Protein AF-A9VVV6-F1 (afdb_monomer_lite)

pLDDT: mean 77.46, std 13.7, range [46.09, 91.88]

Secondary structure (DSSP, 8-state):
-PPPHHHHHHTT-S--EEE-HHHHHHHHHHHHHH---HHHHHHHHHT-GGGTTTEEE-TTTTTSSS--

Organism: Bacillus mycoides (strain KBAB4) (NCBI:txid315730)

Foldseek 3Di:
DDDDQCCCQVQLQQFQKRFDPVLVVQLVVCCVVVVDDSNVSSVVSVVDPVCVVGMDGRPQCRRRSDRD

Structure (mmCIF, N/CA/C/O backbone):
data_AF-A9VVV6-F1
#
_entry.id   AF-A9VVV6-F1
#
loop_
_atom_site.group_PDB
_atom_site.id
_atom_site.type_symbol
_atom_site.label_atom_id
_atom_site.label_alt_id
_atom_site.label_comp_id
_atom_site.label_asym_id
_atom_site.label_entity_id
_atom_site.label_seq_id
_atom_site.pdbx_PDB_ins_code
_atom_site.Cartn_x
_atom_site.Cartn_y
_atom_site.Cartn_z
_atom_site.occupancy
_atom_site.B_iso_or_equiv
_atom_site.auth_seq_id
_atom_site.auth_comp_id
_atom_site.auth_asym_id
_atom_site.auth_atom_id
_atom_site.pdbx_PDB_model_num
ATOM 1 N N . MET A 1 1 ? -2.161 -13.913 -6.774 1.00 46.09 1 MET A N 1
ATOM 2 C CA . MET A 1 1 ? -3.413 -13.209 -6.431 1.00 46.09 1 MET A CA 1
ATOM 3 C C . MET A 1 1 ? -3.053 -12.158 -5.407 1.00 46.09 1 MET A C 1
ATOM 5 O O . MET A 1 1 ? -2.499 -12.529 -4.378 1.00 46.09 1 MET A O 1
ATOM 9 N N . LEU A 1 2 ? -3.268 -10.886 -5.736 1.00 50.53 2 LEU A N 1
ATOM 10 C CA . LEU A 1 2 ? -3.120 -9.795 -4.777 1.00 50.53 2 LEU A CA 1
ATOM 11 C C . LEU A 1 2 ? -4.273 -9.879 -3.758 1.00 50.53 2 LEU A C 1
ATOM 13 O O . LEU A 1 2 ? -5.383 -10.249 -4.155 1.00 50.53 2 LEU A O 1
ATOM 17 N N . PRO A 1 3 ? -4.018 -9.631 -2.463 1.00 54.94 3 PRO A N 1
ATOM 18 C CA . PRO A 1 3 ? -5.059 -9.637 -1.438 1.00 54.94 3 PRO A CA 1
ATOM 19 C C . PRO A 1 3 ? -6.110 -8.560 -1.724 1.00 54.94 3 PRO A C 1
ATOM 21 O O . PRO A 1 3 ? -5.800 -7.501 -2.269 1.00 54.94 3 PRO A O 1
ATOM 24 N N . SER A 1 4 ? -7.360 -8.831 -1.355 1.00 61.69 4 SER A N 1
ATOM 25 C CA . SER A 1 4 ? -8.435 -7.845 -1.474 1.00 61.69 4 SER A CA 1
ATOM 26 C C . SER A 1 4 ? -8.242 -6.668 -0.507 1.00 61.69 4 SER A C 1
ATOM 28 O O . SER A 1 4 ? -7.531 -6.758 0.496 1.00 61.69 4 SER A O 1
ATOM 30 N N . ARG A 1 5 ? -8.904 -5.544 -0.804 1.00 57.16 5 ARG A N 1
ATOM 31 C CA . ARG A 1 5 ? -8.819 -4.298 -0.022 1.00 57.16 5 ARG A CA 1
ATOM 32 C C . ARG A 1 5 ? -9.206 -4.505 1.450 1.00 57.16 5 ARG A C 1
ATOM 34 O O . ARG A 1 5 ? -8.515 -4.007 2.334 1.00 57.16 5 ARG A O 1
ATOM 41 N N . GLU A 1 6 ? -10.240 -5.310 1.700 1.00 56.31 6 GLU A N 1
ATOM 42 C CA . GLU A 1 6 ? -10.640 -5.737 3.048 1.00 56.31 6 GLU A CA 1
ATOM 43 C C . GLU A 1 6 ? -9.578 -6.633 3.702 1.00 56.31 6 GLU A C 1
ATOM 45 O O . GLU A 1 6 ? -9.223 -6.406 4.854 1.00 56.31 6 GLU A O 1
ATOM 50 N N . GLU A 1 7 ? -8.968 -7.576 2.975 1.00 57.66 7 GLU A N 1
ATOM 51 C CA . GLU A 1 7 ? -7.921 -8.453 3.528 1.00 57.66 7 GLU A CA 1
ATOM 52 C C . GLU A 1 7 ? -6.636 -7.707 3.926 1.00 57.66 7 GLU A C 1
ATOM 54 O O . GLU A 1 7 ? -5.969 -8.103 4.890 1.00 57.66 7 GLU A O 1
ATOM 59 N N . CYS A 1 8 ? -6.292 -6.618 3.230 1.00 57.75 8 CYS A N 1
ATOM 60 C CA . CYS A 1 8 ? -5.165 -5.755 3.597 1.00 57.75 8 CYS A CA 1
ATOM 61 C C . CYS A 1 8 ? -5.355 -5.110 4.982 1.00 57.75 8 CYS A C 1
ATOM 63 O O . CYS A 1 8 ? -4.384 -5.001 5.743 1.00 57.75 8 CYS A O 1
ATOM 65 N N . CYS A 1 9 ? -6.593 -4.739 5.335 1.00 59.00 9 CYS A N 1
ATOM 66 C CA . CYS A 1 9 ? -6.923 -4.100 6.611 1.00 59.00 9 CYS A CA 1
ATOM 67 C C . CYS A 1 9 ? -7.322 -5.113 7.703 1.00 59.00 9 CYS A C 1
ATOM 69 O O . CYS A 1 9 ? -6.801 -5.031 8.818 1.00 59.00 9 CYS A O 1
ATOM 71 N N . GLU A 1 10 ? -8.146 -6.123 7.403 1.00 55.09 10 GLU A N 1
ATOM 72 C CA . GLU A 1 10 ? -8.636 -7.111 8.381 1.00 55.09 10 GLU A CA 1
ATOM 73 C C . GLU A 1 10 ? -7.519 -7.958 9.001 1.00 55.09 10 GLU A C 1
ATOM 75 O O . GLU A 1 10 ? -7.578 -8.299 10.183 1.00 55.09 10 GLU A O 1
ATOM 80 N N . LYS A 1 11 ? -6.460 -8.262 8.240 1.00 54.94 11 LYS A N 1
ATOM 81 C CA . LYS A 1 11 ? -5.325 -9.048 8.751 1.00 54.94 11 LYS A CA 1
ATOM 82 C C . LYS A 1 11 ? -4.146 -8.213 9.215 1.00 54.94 11 LYS A C 1
ATOM 84 O O . LYS A 1 11 ? -3.201 -8.793 9.742 1.00 54.94 11 LYS A O 1
ATOM 89 N N . CYS A 1 12 ? -4.188 -6.886 9.043 1.00 62.81 12 CYS A N 1
ATOM 90 C CA . CYS A 1 12 ? -3.043 -6.010 9.302 1.00 62.81 12 CYS A CA 1
ATOM 91 C C . CYS A 1 12 ? -1.765 -6.655 8.757 1.00 62.81 12 CYS A C 1
ATOM 93 O O . CYS A 1 12 ? -0.830 -6.920 9.504 1.00 62.81 12 CYS A O 1
ATOM 95 N N . ASN A 1 13 ? -1.783 -7.016 7.472 1.00 60.94 13 ASN A N 1
ATOM 96 C CA . ASN A 1 13 ? -0.824 -7.937 6.854 1.00 60.94 13 ASN A CA 1
ATOM 97 C C . ASN A 1 13 ? 0.563 -7.280 6.625 1.00 60.94 13 ASN A C 1
ATOM 99 O O . ASN A 1 13 ? 1.198 -7.494 5.599 1.00 60.94 13 ASN A O 1
ATOM 103 N N . GLY A 1 14 ? 0.993 -6.405 7.542 1.00 63.44 14 GLY A N 1
ATOM 104 C CA . GLY A 1 14 ? 2.219 -5.611 7.497 1.00 63.44 14 GLY A CA 1
ATOM 105 C C . GLY A 1 14 ? 2.045 -4.166 7.011 1.00 63.44 14 GLY A C 1
ATOM 106 O O . GLY A 1 14 ? 2.808 -3.304 7.430 1.00 63.44 14 GLY A O 1
ATOM 107 N N . TYR A 1 15 ? 1.035 -3.865 6.186 1.00 74.38 15 TYR A N 1
ATOM 108 C CA . TYR A 1 15 ? 0.935 -2.564 5.486 1.00 74.38 15 TYR A CA 1
ATOM 109 C C . TYR A 1 15 ? 0.248 -1.462 6.290 1.00 74.38 15 TYR A C 1
ATOM 111 O O . TYR A 1 15 ? 0.669 -0.301 6.302 1.00 74.38 15 TYR A O 1
ATOM 119 N N . GLY A 1 16 ? -0.840 -1.843 6.955 1.00 76.06 16 GLY A N 1
ATOM 120 C CA . GLY A 1 16 ? -1.652 -0.961 7.780 1.00 76.06 16 GLY A CA 1
ATOM 121 C C . GLY A 1 16 ? -2.373 0.160 7.047 1.00 76.06 16 GLY A C 1
ATOM 122 O O . GLY A 1 16 ? -2.841 1.086 7.700 1.00 76.06 16 GLY A O 1
ATOM 123 N N . ILE A 1 17 ? -2.475 0.077 5.726 1.00 78.50 17 ILE A N 1
ATOM 124 C CA . ILE A 1 17 ? -3.107 1.081 4.875 1.00 78.50 17 ILE A CA 1
ATOM 125 C C . ILE A 1 17 ? -4.087 0.410 3.911 1.00 78.50 17 ILE A C 1
ATOM 127 O O . ILE A 1 17 ? -3.881 -0.731 3.499 1.00 78.50 17 ILE A O 1
ATOM 131 N N . GLU A 1 18 ? -5.146 1.129 3.568 1.00 79.25 18 GLU A N 1
ATOM 132 C CA . GLU A 1 18 ? -6.054 0.838 2.463 1.00 79.25 18 GLU A CA 1
ATOM 133 C C . GLU A 1 18 ? -5.761 1.839 1.349 1.00 79.25 18 GLU A C 1
ATOM 135 O O . GLU A 1 18 ? -5.756 3.043 1.600 1.00 79.25 18 GLU A O 1
ATOM 140 N N . TRP A 1 19 ? -5.532 1.376 0.123 1.00 82.94 19 TRP A N 1
ATOM 141 C CA . TRP A 1 19 ? -5.120 2.247 -0.980 1.00 82.94 19 TRP A CA 1
ATOM 142 C C . TRP A 1 19 ? -5.993 2.100 -2.223 1.00 82.94 19 TRP A C 1
ATOM 144 O O . TRP A 1 19 ? -6.813 1.185 -2.301 1.00 82.94 19 TRP A O 1
ATOM 154 N N . ASN A 1 20 ? -5.907 3.068 -3.136 1.00 83.75 20 ASN A N 1
ATOM 155 C CA . ASN A 1 20 ? -6.668 3.126 -4.387 1.00 83.75 20 ASN A CA 1
ATOM 156 C C . ASN A 1 20 ? -5.864 2.568 -5.585 1.00 83.75 20 ASN A C 1
ATOM 158 O O . ASN A 1 20 ? -4.692 2.223 -5.456 1.00 83.75 20 ASN A O 1
ATOM 162 N N . ASP A 1 21 ? -6.478 2.532 -6.770 1.00 87.38 21 ASP A N 1
ATOM 163 C CA . ASP A 1 21 ? -5.846 2.011 -7.993 1.00 87.38 21 ASP A CA 1
ATOM 164 C C . ASP A 1 21 ? -4.579 2.783 -8.421 1.00 87.38 21 ASP A C 1
ATOM 166 O O . ASP A 1 21 ? -3.737 2.245 -9.141 1.00 87.38 21 ASP A O 1
ATOM 170 N N . VAL A 1 22 ? -4.435 4.052 -8.020 1.00 89.62 22 VAL A N 1
ATOM 171 C CA . VAL A 1 22 ? -3.245 4.868 -8.320 1.00 89.62 22 VAL A CA 1
ATOM 172 C C . VAL A 1 22 ? -2.058 4.367 -7.507 1.00 89.62 22 VAL A C 1
ATOM 174 O O . VAL A 1 22 ? -0.996 4.100 -8.070 1.00 89.62 22 VAL A O 1
ATOM 177 N N . PHE A 1 23 ? -2.255 4.183 -6.201 1.00 90.00 23 PHE A N 1
ATOM 178 C CA . PHE A 1 23 ? -1.244 3.614 -5.317 1.00 90.00 23 PHE A CA 1
ATOM 179 C C . PHE A 1 23 ? -0.873 2.190 -5.744 1.00 90.00 23 PHE A C 1
ATOM 181 O O . PHE A 1 23 ? 0.304 1.842 -5.770 1.00 90.00 23 PHE A O 1
ATOM 188 N N . ASP A 1 24 ? -1.867 1.388 -6.133 1.00 88.25 24 ASP A N 1
ATOM 189 C CA . ASP A 1 24 ? -1.670 0.004 -6.570 1.00 88.25 24 ASP A CA 1
ATOM 190 C C . ASP A 1 24 ? -0.750 -0.075 -7.799 1.00 88.25 24 ASP A C 1
ATOM 192 O O . ASP A 1 24 ? 0.276 -0.753 -7.784 1.00 88.25 24 ASP A O 1
ATOM 196 N N . ARG A 1 25 ? -1.021 0.745 -8.824 1.00 90.56 25 ARG A N 1
ATOM 197 C CA . ARG A 1 25 ? -0.153 0.853 -10.009 1.00 90.56 25 ARG A CA 1
ATOM 198 C C . ARG A 1 25 ? 1.252 1.340 -9.680 1.00 90.56 25 ARG A C 1
ATOM 200 O O . ARG A 1 25 ? 2.207 0.939 -10.348 1.00 90.56 25 ARG A O 1
ATOM 207 N N . ALA A 1 26 ? 1.392 2.230 -8.701 1.00 90.88 26 ALA A N 1
ATOM 208 C CA . ALA A 1 26 ? 2.700 2.699 -8.264 1.00 90.88 26 ALA A CA 1
ATOM 209 C C . ALA A 1 26 ? 3.497 1.569 -7.597 1.00 90.88 26 ALA A C 1
ATOM 211 O O . ALA A 1 26 ? 4.685 1.423 -7.884 1.00 90.88 26 ALA A O 1
ATOM 212 N N . VAL A 1 27 ? 2.847 0.743 -6.770 1.00 89.75 27 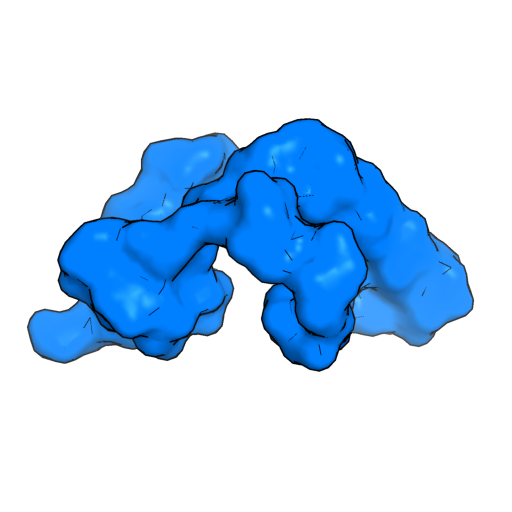VAL A N 1
ATOM 213 C CA . VAL A 1 27 ? 3.456 -0.447 -6.157 1.00 89.75 27 VAL A CA 1
ATOM 214 C C . VAL A 1 27 ? 3.896 -1.438 -7.230 1.00 89.75 27 VAL A C 1
ATOM 216 O O . VAL A 1 27 ? 5.067 -1.815 -7.232 1.00 89.75 27 VAL A O 1
ATOM 219 N N . ASP A 1 28 ? 3.023 -1.775 -8.183 1.00 91.00 28 ASP A N 1
ATOM 220 C CA . ASP A 1 28 ? 3.358 -2.670 -9.302 1.00 91.00 28 ASP A CA 1
ATOM 221 C C . ASP A 1 28 ? 4.542 -2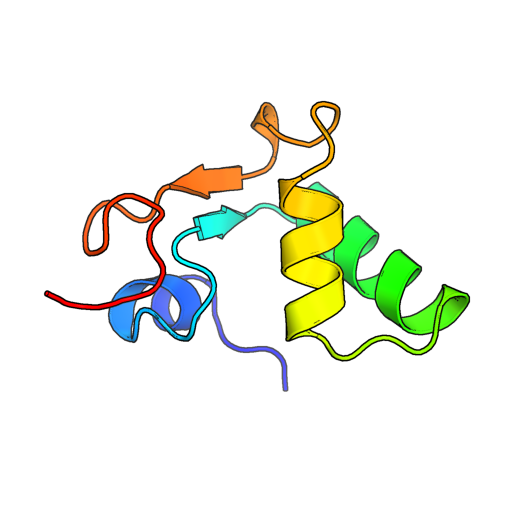.134 -10.116 1.00 91.00 28 ASP A C 1
ATOM 223 O O . ASP A 1 28 ? 5.507 -2.850 -10.382 1.00 91.00 28 ASP A O 1
ATOM 227 N N . THR A 1 29 ? 4.532 -0.836 -10.436 1.00 91.81 29 THR A N 1
ATOM 228 C CA . THR A 1 29 ? 5.637 -0.194 -11.162 1.00 91.81 29 THR A CA 1
ATOM 229 C C . THR A 1 29 ? 6.946 -0.300 -10.384 1.00 91.81 29 THR A C 1
ATOM 231 O O . THR A 1 29 ? 7.988 -0.601 -10.966 1.00 91.81 29 THR A O 1
ATOM 234 N N . VAL A 1 30 ? 6.928 -0.051 -9.072 1.00 90.56 30 VAL A N 1
ATOM 235 C CA . VAL A 1 30 ? 8.116 -0.152 -8.212 1.00 90.56 30 VAL A CA 1
ATOM 236 C C . VAL A 1 30 ? 8.613 -1.596 -8.130 1.00 90.56 30 VAL A C 1
ATOM 238 O O . VAL A 1 30 ? 9.820 -1.818 -8.227 1.00 90.56 30 VAL A O 1
ATOM 241 N N . MET A 1 31 ? 7.714 -2.573 -8.012 1.00 91.81 31 MET A N 1
ATOM 242 C CA . MET A 1 31 ? 8.076 -3.990 -8.025 1.00 91.81 31 MET A CA 1
ATOM 243 C C . MET A 1 31 ? 8.747 -4.393 -9.336 1.00 91.81 31 MET A C 1
ATOM 245 O O . MET A 1 31 ? 9.827 -4.977 -9.302 1.00 91.81 31 MET A O 1
ATOM 249 N N . ASP A 1 32 ? 8.158 -4.033 -10.475 1.00 90.62 32 ASP A N 1
ATOM 250 C CA . ASP A 1 32 ? 8.679 -4.402 -11.794 1.00 90.62 32 ASP A CA 1
ATOM 251 C C . ASP A 1 32 ? 10.001 -3.695 -12.115 1.00 90.62 32 ASP A C 1
ATOM 253 O O . ASP A 1 32 ? 10.911 -4.288 -12.694 1.00 90.62 32 ASP A O 1
ATOM 257 N N . THR A 1 33 ? 10.135 -2.424 -11.729 1.00 91.88 33 THR A N 1
ATOM 258 C CA . THR A 1 33 ? 11.336 -1.629 -12.038 1.00 91.88 33 THR A CA 1
ATOM 259 C C . THR A 1 33 ? 12.508 -1.921 -11.111 1.00 91.88 33 THR A C 1
ATOM 261 O O . THR A 1 33 ? 13.654 -1.881 -11.557 1.00 91.88 33 THR A O 1
ATOM 264 N N . GLN A 1 34 ? 12.248 -2.189 -9.830 1.00 89.94 34 GLN A N 1
ATOM 265 C CA . GLN A 1 34 ? 13.293 -2.348 -8.813 1.00 89.94 34 GLN A CA 1
ATOM 266 C C . GLN A 1 34 ? 13.459 -3.800 -8.349 1.00 89.94 34 GLN A C 1
ATOM 268 O O . GLN A 1 34 ? 14.380 -4.090 -7.588 1.00 89.94 34 GLN A O 1
ATOM 273 N N . GLY A 1 35 ? 12.600 -4.721 -8.800 1.00 87.81 35 GLY A N 1
ATOM 274 C CA . GLY A 1 35 ? 12.624 -6.126 -8.382 1.00 87.81 35 GLY A CA 1
ATOM 275 C C . GLY A 1 35 ? 12.355 -6.310 -6.887 1.00 87.81 35 GLY A C 1
ATOM 276 O O . GLY A 1 35 ? 12.807 -7.291 -6.295 1.00 87.81 35 GLY A O 1
ATOM 277 N N . LEU A 1 36 ? 11.685 -5.341 -6.259 1.00 86.56 36 LEU A N 1
ATOM 278 C CA . LEU A 1 36 ? 11.421 -5.347 -4.826 1.00 86.56 36 LEU A CA 1
ATOM 279 C C . LEU A 1 36 ? 10.322 -6.341 -4.471 1.00 86.56 36 LEU A C 1
ATOM 281 O O . LEU A 1 36 ? 9.428 -6.640 -5.265 1.00 86.56 36 LEU A O 1
ATOM 285 N N . SER A 1 37 ? 10.365 -6.822 -3.228 1.00 86.56 37 SER A N 1
ATOM 286 C CA . SER A 1 37 ? 9.223 -7.540 -2.680 1.00 86.56 37 SER A CA 1
ATOM 287 C C . SER A 1 37 ? 8.008 -6.610 -2.645 1.00 86.56 37 SER A C 1
ATOM 289 O O . SER A 1 37 ? 8.149 -5.397 -2.474 1.00 86.56 37 SER A O 1
ATOM 291 N N . PHE A 1 38 ? 6.805 -7.177 -2.752 1.00 84.25 38 PHE A N 1
ATOM 292 C CA . PHE A 1 38 ? 5.564 -6.407 -2.620 1.00 84.25 38 PHE A CA 1
ATOM 293 C C . PHE A 1 38 ? 5.558 -5.572 -1.330 1.00 84.25 38 PHE A C 1
ATOM 295 O O . PHE A 1 38 ? 5.104 -4.432 -1.325 1.00 84.25 38 PHE A O 1
ATOM 302 N N . TYR A 1 39 ? 6.154 -6.090 -0.250 1.00 82.69 39 TYR A N 1
ATOM 303 C CA . TYR A 1 39 ? 6.207 -5.367 1.010 1.00 82.69 39 TYR A CA 1
ATOM 304 C C . TYR A 1 39 ? 7.126 -4.146 1.000 1.00 82.69 39 TYR A C 1
ATOM 306 O O . TYR A 1 39 ? 6.762 -3.083 1.513 1.00 82.69 39 TYR A O 1
ATOM 314 N N . ASP A 1 40 ? 8.304 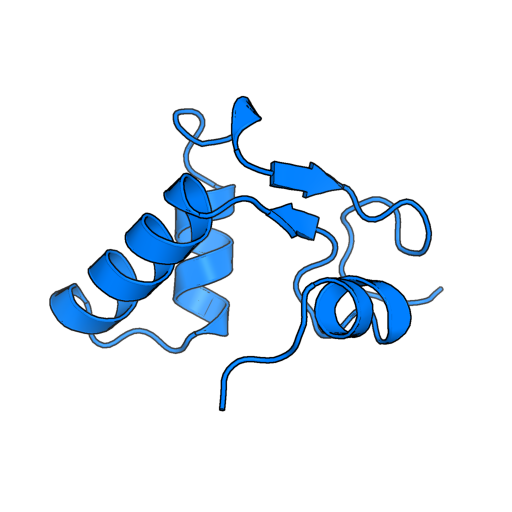-4.280 0.400 1.00 86.19 40 ASP A N 1
ATOM 315 C CA . ASP A 1 40 ? 9.251 -3.172 0.286 1.00 86.19 40 ASP A CA 1
ATOM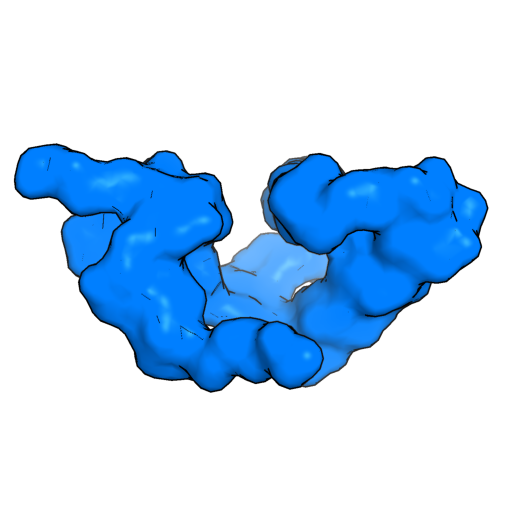 316 C C . ASP A 1 40 ? 8.733 -2.112 -0.689 1.00 86.19 40 ASP A C 1
ATOM 318 O O . ASP A 1 40 ? 8.827 -0.917 -0.405 1.00 86.19 40 ASP A O 1
ATOM 322 N N . ALA A 1 41 ? 8.090 -2.542 -1.779 1.00 89.69 41 ALA A N 1
ATOM 323 C CA . ALA A 1 41 ? 7.447 -1.650 -2.734 1.00 89.69 41 ALA A CA 1
ATOM 324 C C . ALA A 1 41 ? 6.330 -0.821 -2.077 1.00 89.69 41 ALA A C 1
ATOM 326 O O . ALA A 1 41 ? 6.326 0.404 -2.207 1.00 89.69 41 ALA A O 1
ATOM 327 N N . VAL A 1 42 ? 5.441 -1.445 -1.293 1.00 87.19 42 VAL A N 1
ATOM 328 C CA . VAL A 1 42 ? 4.390 -0.722 -0.553 1.00 87.19 42 VAL A CA 1
ATOM 329 C C . VAL A 1 42 ? 4.989 0.300 0.413 1.00 87.19 42 VAL A C 1
ATOM 331 O O . VAL A 1 42 ? 4.530 1.439 0.449 1.00 87.19 42 VAL A O 1
ATOM 334 N N . ASN A 1 43 ? 6.031 -0.053 1.172 1.00 86.50 43 ASN A N 1
ATOM 335 C CA . ASN A 1 43 ? 6.662 0.894 2.099 1.00 86.50 43 ASN A CA 1
ATOM 336 C C . ASN A 1 43 ? 7.361 2.053 1.382 1.00 86.50 43 ASN A C 1
ATOM 338 O O . ASN A 1 43 ? 7.328 3.181 1.872 1.00 86.50 43 ASN A O 1
ATOM 342 N N . GLN A 1 44 ? 7.957 1.801 0.219 1.00 89.69 44 GLN A N 1
ATOM 343 C CA . GLN A 1 44 ? 8.581 2.842 -0.587 1.00 89.69 44 GLN A CA 1
ATOM 344 C C . GLN A 1 44 ? 7.551 3.814 -1.168 1.00 89.69 44 GLN A C 1
ATOM 346 O O . GLN A 1 44 ? 7.754 5.026 -1.090 1.00 89.69 44 GLN A O 1
ATOM 351 N N . VAL A 1 45 ? 6.437 3.309 -1.705 1.00 90.06 45 VAL A N 1
ATOM 352 C CA . VAL A 1 45 ? 5.345 4.152 -2.223 1.00 90.06 45 VAL A CA 1
ATOM 353 C C . VAL A 1 45 ? 4.666 4.910 -1.079 1.00 90.06 45 VAL A C 1
ATOM 355 O O . VAL A 1 45 ? 4.455 6.112 -1.193 1.00 90.06 45 VAL A O 1
ATOM 358 N N . LYS A 1 46 ? 4.429 4.259 0.068 1.00 86.19 46 LYS A N 1
ATOM 359 C CA . LYS A 1 46 ? 3.903 4.895 1.291 1.00 86.19 46 LYS A CA 1
ATOM 360 C C . LYS A 1 46 ? 4.826 5.997 1.821 1.00 86.19 46 LYS A C 1
ATOM 362 O O . LYS A 1 46 ? 4.351 6.999 2.344 1.00 86.19 46 LYS A O 1
ATOM 367 N N . GLY A 1 47 ? 6.142 5.822 1.688 1.00 86.00 47 GLY A N 1
ATOM 368 C CA . GLY A 1 47 ? 7.146 6.823 2.051 1.00 86.00 47 GLY A CA 1
ATOM 369 C C . GLY A 1 47 ? 7.226 8.013 1.088 1.00 86.00 47 GLY A C 1
ATOM 370 O O . GLY A 1 47 ? 7.907 8.993 1.391 1.00 86.00 47 GLY A O 1
ATOM 371 N N . ASN A 1 48 ? 6.545 7.951 -0.057 1.00 88.81 48 ASN A N 1
ATOM 372 C CA . ASN A 1 48 ? 6.509 9.022 -1.039 1.00 88.81 48 ASN A CA 1
ATOM 373 C C . ASN A 1 48 ? 5.265 9.897 -0.828 1.00 88.81 48 ASN A C 1
ATOM 375 O O . ASN A 1 48 ? 4.128 9.459 -0.997 1.00 88.81 48 ASN A O 1
ATOM 379 N N . SER A 1 49 ? 5.493 11.172 -0.504 1.00 87.75 49 SER A N 1
ATOM 380 C CA . SER A 1 49 ? 4.430 12.131 -0.200 1.00 87.75 49 SER A CA 1
ATOM 381 C C . SER A 1 49 ? 3.461 12.381 -1.355 1.00 87.75 49 SER A C 1
ATOM 383 O O . SER A 1 49 ? 2.336 12.804 -1.097 1.00 87.75 49 SER A O 1
ATOM 385 N N . SER A 1 50 ? 3.853 12.096 -2.603 1.00 90.31 50 SER A N 1
ATOM 386 C CA . SER A 1 50 ? 2.972 12.204 -3.771 1.00 90.31 50 SER A CA 1
ATOM 387 C C . SER A 1 50 ? 1.764 11.273 -3.712 1.00 90.31 50 SER A C 1
ATOM 389 O O . SER A 1 50 ? 0.776 11.572 -4.367 1.00 90.31 50 SER A O 1
ATOM 391 N N . TYR A 1 51 ? 1.826 10.193 -2.928 1.00 87.31 51 TYR A N 1
ATOM 392 C CA . TYR A 1 51 ? 0.754 9.200 -2.826 1.00 87.31 51 TYR A CA 1
ATOM 393 C C . TYR A 1 51 ? 0.005 9.251 -1.491 1.00 87.31 51 TYR A C 1
ATOM 395 O O . TYR A 1 51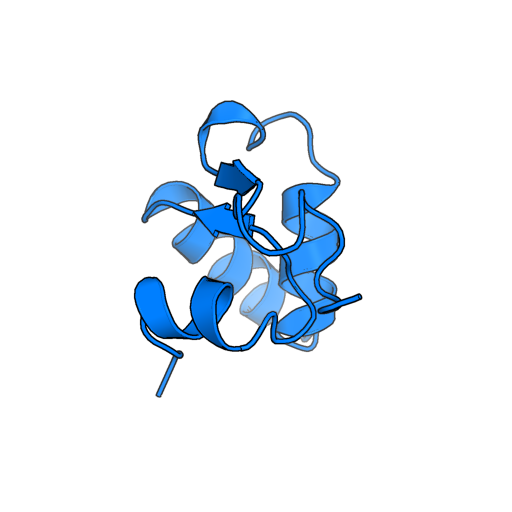 ? -0.815 8.383 -1.217 1.00 87.31 51 TYR A O 1
ATOM 403 N N . ASN A 1 52 ? 0.251 10.260 -0.646 1.00 85.75 52 ASN A N 1
ATOM 404 C CA . ASN A 1 52 ? -0.413 10.386 0.660 1.00 85.75 52 ASN A CA 1
ATOM 405 C C . ASN A 1 52 ? -1.940 10.536 0.567 1.00 85.75 52 ASN A C 1
ATOM 407 O O . ASN A 1 52 ? -2.632 10.241 1.534 1.00 85.75 52 ASN A O 1
ATOM 411 N N . GLU A 1 53 ? -2.459 11.004 -0.569 1.00 87.88 53 GLU A N 1
ATOM 412 C CA . GLU A 1 53 ? -3.903 11.103 -0.826 1.00 87.88 53 GLU A CA 1
ATOM 413 C C . GLU A 1 53 ? -4.481 9.816 -1.441 1.00 87.88 53 GLU A C 1
ATOM 415 O O . GLU A 1 53 ? -5.697 9.630 -1.477 1.00 87.88 53 GLU A O 1
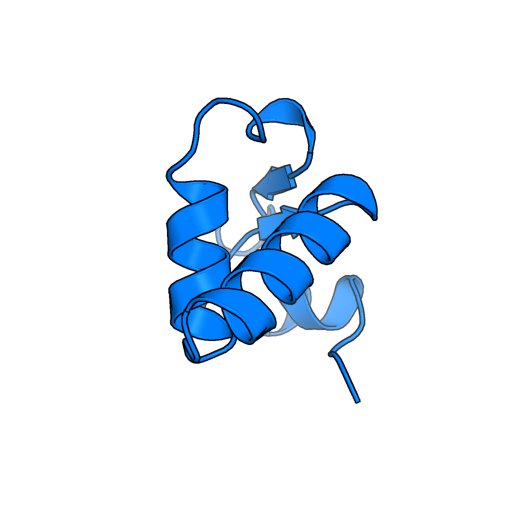ATOM 420 N N . ASP A 1 54 ? -3.612 8.908 -1.892 1.00 88.31 54 ASP A N 1
ATOM 421 C CA . ASP A 1 54 ? -3.973 7.671 -2.585 1.00 88.31 54 ASP A CA 1
ATOM 422 C C . ASP A 1 54 ? -4.061 6.455 -1.651 1.00 88.31 54 ASP A C 1
ATOM 424 O O . ASP A 1 54 ? -4.463 5.362 -2.065 1.00 88.31 54 ASP A O 1
ATOM 428 N N . TYR A 1 55 ? -3.736 6.646 -0.372 1.00 86.19 55 TYR A N 1
ATOM 429 C CA . TYR A 1 55 ? -3.976 5.674 0.683 1.00 86.19 55 TYR A CA 1
ATOM 430 C C . TYR A 1 55 ? -4.561 6.322 1.936 1.00 86.19 55 TYR A C 1
ATOM 432 O O . TYR A 1 55 ? -4.458 7.518 2.181 1.00 86.19 55 TYR A O 1
ATOM 440 N N . THR A 1 56 ? -5.173 5.486 2.761 1.00 83.38 56 THR A N 1
ATOM 441 C CA . THR A 1 56 ? -5.702 5.846 4.072 1.00 83.38 56 THR A CA 1
ATOM 442 C C . THR A 1 56 ? -5.227 4.831 5.089 1.00 83.38 56 THR A C 1
ATOM 444 O O . THR A 1 56 ? -5.144 3.638 4.801 1.00 83.38 56 THR A O 1
ATOM 447 N N . ASP A 1 57 ? -4.918 5.289 6.295 1.00 81.38 57 ASP A N 1
ATOM 448 C CA . ASP A 1 57 ? -4.559 4.384 7.377 1.00 81.38 57 ASP A CA 1
ATOM 449 C C . ASP A 1 57 ? -5.745 3.483 7.733 1.00 81.38 57 ASP A C 1
ATOM 451 O O . ASP A 1 57 ? -6.853 3.948 8.016 1.00 81.38 57 ASP A O 1
ATOM 455 N N . CYS A 1 58 ? -5.493 2.176 7.775 1.00 77.62 58 CYS A N 1
ATOM 456 C CA . CYS A 1 58 ? -6.472 1.201 8.231 1.00 77.62 58 CYS A CA 1
ATOM 457 C C . CYS A 1 58 ? -6.843 1.527 9.684 1.00 77.62 58 CYS A C 1
ATOM 459 O O . CYS A 1 58 ? -5.982 1.548 10.569 1.00 77.62 58 CYS A O 1
ATOM 461 N N . LYS A 1 59 ? -8.132 1.771 9.951 1.00 73.50 59 LYS A N 1
ATOM 462 C CA . LYS A 1 59 ? -8.619 2.181 11.284 1.00 73.50 59 LYS A CA 1
ATOM 463 C C . LYS A 1 59 ? -8.327 1.139 12.368 1.00 73.50 59 LYS A C 1
ATOM 465 O O . LYS A 1 59 ? -8.132 1.510 13.524 1.00 73.50 59 LYS A O 1
ATOM 470 N N . THR A 1 60 ? -8.254 -0.135 11.986 1.00 71.62 60 THR A N 1
ATOM 471 C CA . THR A 1 60 ? -8.032 -1.274 12.886 1.00 71.62 60 THR A CA 1
ATOM 472 C C . THR A 1 60 ? -6.612 -1.289 13.460 1.00 71.62 60 THR A C 1
ATOM 474 O O . THR A 1 60 ? -6.450 -1.356 14.676 1.00 71.62 60 THR A O 1
ATOM 477 N N . CYS A 1 61 ? -5.575 -1.118 12.630 1.00 71.81 61 CYS A N 1
ATOM 478 C CA . CYS A 1 61 ? -4.177 -1.032 13.093 1.00 71.81 61 CYS A CA 1
ATOM 479 C C . CYS A 1 61 ? -3.596 0.385 13.131 1.00 71.81 61 CYS A C 1
ATOM 481 O O . CYS A 1 61 ? -2.415 0.546 13.445 1.00 71.81 61 CYS A O 1
ATOM 483 N N . LYS A 1 62 ? -4.385 1.418 12.823 1.00 72.94 62 LYS A N 1
ATOM 484 C CA . LYS A 1 62 ? -3.968 2.829 12.838 1.00 72.94 62 LYS A CA 1
ATOM 485 C C . LYS A 1 62 ? -2.690 3.090 12.030 1.00 72.94 62 LYS A C 1
ATOM 487 O O . LYS A 1 62 ? -1.751 3.687 12.550 1.00 72.94 62 LYS A O 1
ATOM 492 N N . GLY A 1 63 ? -2.594 2.552 10.814 1.00 71.12 63 GLY A N 1
ATOM 493 C CA . GLY A 1 63 ? -1.420 2.782 9.959 1.00 71.12 63 GLY A CA 1
ATOM 494 C C . GLY A 1 63 ? -0.197 1.915 10.278 1.00 71.12 63 GLY A C 1
ATOM 495 O O . GLY A 1 63 ? 0.768 1.916 9.512 1.00 71.12 63 GLY A O 1
ATOM 496 N N . THR A 1 64 ? -0.210 1.164 11.390 1.00 67.94 64 THR A N 1
ATOM 497 C CA . THR A 1 64 ? 0.984 0.451 11.889 1.00 67.94 64 THR A CA 1
ATOM 498 C C . THR A 1 64 ? 1.219 -0.912 11.250 1.00 67.94 64 THR A C 1
ATOM 500 O O . THR A 1 64 ? 2.308 -1.464 11.391 1.00 67.94 64 THR A O 1
ATOM 503 N N . GLY A 1 65 ? 0.201 -1.487 10.602 1.00 65.69 65 GLY A N 1
ATOM 504 C CA . GLY A 1 65 ? 0.302 -2.816 9.999 1.00 65.69 65 GLY A CA 1
ATOM 505 C C . GLY A 1 65 ? 0.516 -3.940 11.014 1.00 65.69 65 GLY A C 1
ATOM 506 O O . GLY A 1 65 ? 0.930 -5.026 10.632 1.00 65.69 65 GLY A O 1
ATOM 507 N N . LYS A 1 66 ? 0.249 -3.690 12.303 1.00 57.91 66 LYS A N 1
ATOM 508 C CA . LYS A 1 66 ? 0.259 -4.687 13.376 1.00 57.91 66 LYS A CA 1
ATOM 509 C C . LYS A 1 66 ? -1.049 -4.581 14.153 1.00 57.91 66 LYS A C 1
ATOM 511 O O . LYS A 1 66 ? -1.398 -3.493 14.610 1.00 57.91 66 LYS A O 1
ATOM 516 N N . ASN A 1 67 ? -1.757 -5.697 14.319 1.00 52.16 67 ASN A N 1
ATOM 517 C CA . ASN A 1 67 ? -2.803 -5.774 15.338 1.00 52.16 67 ASN A CA 1
ATOM 518 C C . ASN A 1 67 ? -2.112 -5.706 16.709 1.00 52.16 67 ASN A C 1
ATOM 520 O O . ASN A 1 67 ? -1.186 -6.478 16.965 1.00 52.16 67 ASN A O 1
ATOM 524 N N . LYS A 1 68 ? -2.493 -4.725 17.534 1.00 51.22 68 LYS A N 1
ATOM 525 C CA . LYS A 1 68 ? -2.062 -4.640 18.936 1.00 51.22 68 LYS A CA 1
ATOM 526 C C . LYS A 1 68 ? -2.907 -5.549 19.810 1.00 51.22 68 LYS A C 1
ATOM 528 O O . LYS A 1 68 ? -4.126 -5.620 19.546 1.00 51.22 68 LYS A O 1
#

Sequence (68 aa):
MLPSREECCEKCNGYGIEWNDVFDRAVDTVMDTQGLSFYDAVNQVKGNSSYNEDYTDCKTCKGTGKNK

Radius of gyration: 11.16 Å; chains: 1; bounding box: 24×25×31 Å